Protein AF-A0A7R9QL16-F1 (afdb_monomer)

Radius of gyration: 16.03 Å; Cα contacts (8 Å, |Δi|>4): 62; chains: 1; bounding box: 36×35×38 Å

Solvent-accessible surface area (backbone atoms only — not comparable to full-atom values): 5647 Å² total; per-residue (Å²): 133,67,79,68,56,65,70,58,50,76,77,46,95,42,70,69,57,47,50,24,52,51,45,47,55,51,52,50,53,49,38,51,54,58,55,64,70,48,70,82,64,80,70,62,85,72,50,41,74,49,45,71,79,87,80,51,66,38,83,58,68,38,62,71,98,62,85,87,83,76,81,82,55,78,52,75,58,87,57,95,71,71,66,86,92,112

Foldseek 3Di:
DDPVLVVCVVVDPDPLLSVLVVVLVVQQVVLVVLLVVDDCPVPPPQWAGWHDPSFHTRSDTHHPPDDDDDDGDPSPDPDPCPDPPD

Nearest PDB structures (foldseek):
  3n7p-assembly1_A  TM=8.709E-01  e=3.717E-02  Homo sapiens
  5ii0-assembly1_A  TM=8.895E-01  e=7.622E-02  Homo sapiens
  5ii0-assembly2_B  TM=8.803E-01  e=9.897E-02  Homo sapiens
  6umg-assembly2_c  TM=8.338E-01  e=7.141E-02  Homo sapiens
  6pgq-assembly1_A  TM=6.989E-01  e=1.128E-01  Escherichia coli

Secondary structure (DSSP, 8-state):
--THHHHHHTTSSSHHHHHHHHHHHHHHHHHHHHHHHS------TTPBPPEE-SSSEE-SPBPTT-----PPPGGG--SS---S--

Organism: NCBI:txid334625

Sequence (86 aa):
MSNETSVISQTFISRTLIIKWQQCCTDAMHCCVESLQYSPSNGLEGMCPRTWDGWSCWANDGPPGTTMKQPCPKHIYWHQIVPPCR

Structure (mmCIF, N/CA/C/O backbone):
data_AF-A0A7R9QL16-F1
#
_entry.id   AF-A0A7R9QL16-F1
#
loop_
_atom_site.group_PDB
_atom_site.id
_atom_site.type_symbol
_atom_site.label_atom_id
_atom_site.label_alt_id
_atom_site.label_comp_id
_atom_site.label_asym_id
_atom_site.label_entity_id
_atom_site.label_seq_id
_atom_site.pdbx_PDB_ins_code
_atom_site.Cartn_x
_atom_site.Cartn_y
_atom_site.Cartn_z
_atom_site.occupancy
_atom_site.B_iso_or_equiv
_atom_site.auth_seq_id
_atom_site.auth_comp_id
_atom_site.auth_asym_id
_atom_site.auth_atom_id
_atom_site.pdbx_PDB_model_num
ATOM 1 N N . MET A 1 1 ? 5.205 8.677 16.182 1.00 47.66 1 MET A N 1
ATOM 2 C CA . MET A 1 1 ? 4.109 8.923 15.219 1.00 47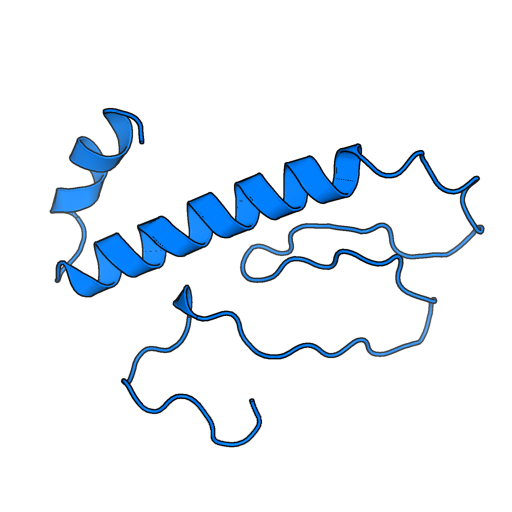.66 1 MET A CA 1
ATOM 3 C C . MET A 1 1 ? 3.527 10.283 15.546 1.00 47.66 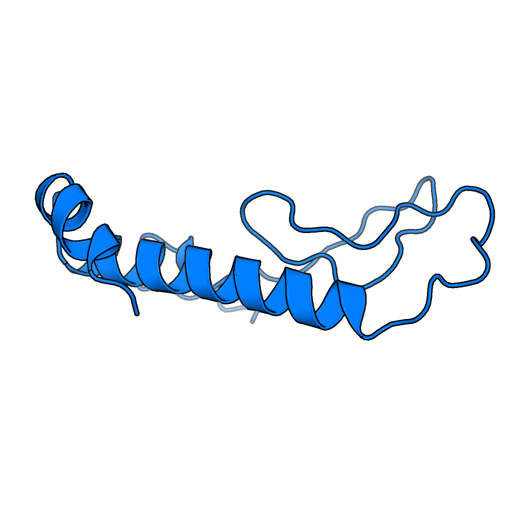1 MET A C 1
ATOM 5 O O . MET A 1 1 ? 3.284 10.545 16.716 1.00 47.66 1 MET A O 1
ATOM 9 N N . SER A 1 2 ? 3.494 11.176 14.563 1.00 53.44 2 SER A N 1
ATOM 10 C CA . SER A 1 2 ? 3.342 12.621 14.748 1.00 53.44 2 SER A CA 1
ATOM 11 C C . SER A 1 2 ? 1.960 13.028 15.267 1.00 53.44 2 SER A C 1
ATOM 13 O O . SER A 1 2 ? 0.956 12.345 15.058 1.00 53.44 2 SER A O 1
ATOM 15 N N . ASN A 1 3 ? 1.940 14.194 15.912 1.00 58.09 3 ASN A N 1
ATOM 16 C CA . ASN A 1 3 ? 0.781 14.897 16.467 1.00 58.09 3 ASN A CA 1
ATOM 17 C C . ASN A 1 3 ? -0.403 15.036 15.475 1.00 58.09 3 ASN A C 1
ATOM 19 O O . ASN A 1 3 ? -1.547 15.169 15.893 1.00 58.09 3 ASN A O 1
ATOM 23 N N . GLU A 1 4 ? -0.142 14.911 14.170 1.00 65.69 4 GLU A N 1
ATOM 24 C CA . GLU A 1 4 ? -1.104 14.987 13.058 1.00 65.69 4 GLU A CA 1
ATOM 25 C C . GLU A 1 4 ? -2.176 13.890 13.062 1.00 65.69 4 GLU A C 1
ATOM 27 O O . GLU A 1 4 ? -3.311 14.118 12.646 1.00 65.69 4 GLU A O 1
ATOM 32 N N . THR A 1 5 ? -1.866 12.687 13.566 1.00 73.38 5 THR A N 1
ATOM 33 C CA . THR A 1 5 ? -2.881 11.615 13.598 1.00 73.38 5 THR A CA 1
ATOM 34 C C . THR A 1 5 ? -4.026 11.966 14.550 1.00 73.38 5 THR A C 1
ATOM 36 O O . THR A 1 5 ? -5.156 11.530 14.342 1.00 73.38 5 THR A O 1
ATOM 39 N N . SER A 1 6 ? -3.758 12.770 15.586 1.00 78.06 6 SER A N 1
ATOM 40 C CA . SER A 1 6 ? -4.755 13.127 16.601 1.00 78.06 6 SER A CA 1
ATOM 41 C C . SER A 1 6 ? -5.940 13.900 16.014 1.00 78.06 6 SER A C 1
ATOM 43 O O . SER A 1 6 ? -7.077 13.647 16.411 1.00 78.06 6 SER A O 1
ATOM 45 N N . VAL A 1 7 ? -5.695 14.748 15.009 1.00 85.19 7 VAL A N 1
ATOM 46 C CA . VAL A 1 7 ? -6.717 15.576 14.354 1.00 85.19 7 VAL A CA 1
ATOM 47 C C . VAL A 1 7 ? -7.712 14.704 13.595 1.00 85.19 7 VAL A C 1
ATOM 49 O O . VAL A 1 7 ? -8.918 14.792 13.807 1.00 85.19 7 VAL A O 1
ATOM 52 N N . ILE A 1 8 ? -7.208 13.803 12.751 1.00 88.25 8 ILE A N 1
ATOM 53 C CA . ILE A 1 8 ? -8.063 12.927 11.942 1.00 88.25 8 ILE A CA 1
ATOM 54 C C . ILE A 1 8 ? -8.603 11.735 12.732 1.00 88.25 8 ILE A C 1
ATOM 56 O O . ILE A 1 8 ? -9.593 11.145 12.330 1.00 88.25 8 ILE A O 1
ATOM 60 N N . SER A 1 9 ? -8.003 11.377 13.871 1.00 89.38 9 SER A N 1
ATOM 61 C CA . SER A 1 9 ? -8.439 10.221 14.666 1.00 89.38 9 SER A CA 1
ATOM 62 C C . SER A 1 9 ? -9.920 10.282 15.058 1.00 89.38 9 SER A C 1
ATOM 64 O O . SER A 1 9 ? -10.585 9.250 15.105 1.00 89.38 9 SER A O 1
ATOM 66 N N . GLN A 1 10 ? -10.444 11.492 15.270 1.00 89.25 10 GLN A N 1
ATOM 67 C CA . GLN A 1 10 ? -11.830 11.738 15.667 1.00 89.25 10 GLN A CA 1
ATOM 68 C C . GLN A 1 10 ? -12.833 11.516 14.525 1.00 89.25 10 GLN A C 1
ATOM 70 O O . GLN A 1 10 ? -14.021 11.361 14.788 1.00 89.25 10 GLN A O 1
ATOM 75 N N . THR A 1 11 ? -12.382 11.480 13.265 1.00 91.62 11 THR A N 1
ATOM 76 C CA . THR A 1 11 ? -13.262 11.255 12.105 1.00 91.62 11 THR A CA 1
ATOM 77 C C . THR A 1 11 ? -13.537 9.771 11.854 1.00 91.62 11 THR A C 1
ATOM 79 O O . THR A 1 11 ? -14.439 9.423 11.092 1.00 91.62 11 THR A O 1
ATOM 82 N N . PHE A 1 12 ? -12.793 8.873 12.506 1.00 91.12 12 PHE A N 1
ATOM 83 C CA . PHE A 1 12 ? -12.973 7.434 12.369 1.00 91.12 12 PHE A CA 1
ATOM 84 C C . PHE A 1 12 ? -14.051 6.908 13.321 1.00 91.12 12 PHE A C 1
ATOM 86 O O . PHE A 1 12 ? -14.027 7.169 14.520 1.00 91.12 12 PHE A O 1
ATOM 93 N N . ILE A 1 13 ? -14.939 6.048 12.809 1.00 92.19 13 ILE A N 1
ATOM 94 C CA . ILE A 1 13 ? -16.025 5.438 13.601 1.00 92.19 13 ILE A CA 1
ATOM 95 C C . ILE A 1 13 ? -15.525 4.497 14.711 1.00 92.19 13 ILE A C 1
ATOM 97 O O . ILE A 1 13 ? -16.246 4.210 15.662 1.00 92.19 13 ILE A O 1
ATOM 101 N N . SER A 1 14 ? -14.305 3.963 14.590 1.00 90.75 14 SER A N 1
ATOM 102 C CA . SER A 1 14 ? -13.742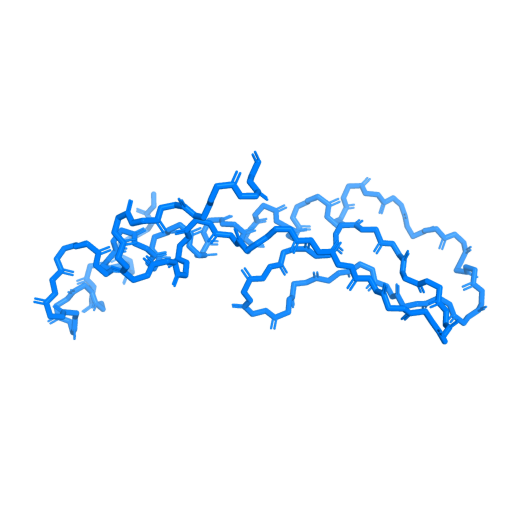 3.058 15.591 1.00 90.75 14 SER A CA 1
ATOM 103 C C . SER A 1 14 ? -12.222 3.109 15.642 1.00 90.75 14 SER A C 1
ATOM 105 O O . SER A 1 14 ? -11.541 3.359 14.644 1.00 90.75 14 SER A O 1
ATOM 107 N N . ARG A 1 15 ? -11.682 2.751 16.811 1.00 89.62 15 ARG A N 1
ATOM 108 C CA . ARG A 1 15 ? -10.237 2.647 17.041 1.00 89.62 15 ARG A CA 1
ATOM 109 C C . ARG A 1 15 ? -9.548 1.654 16.106 1.00 89.62 15 ARG A C 1
ATOM 111 O O . ARG A 1 15 ? -8.409 1.882 15.714 1.00 89.62 15 ARG A O 1
ATOM 118 N N . THR A 1 16 ? -10.231 0.582 15.708 1.00 89.31 16 THR A N 1
ATOM 119 C CA . THR A 1 16 ? -9.678 -0.401 14.768 1.00 89.31 16 THR A CA 1
ATOM 120 C C . THR A 1 16 ? -9.375 0.223 13.407 1.00 89.31 16 THR A C 1
ATOM 122 O O . THR A 1 16 ? -8.350 -0.102 12.813 1.00 89.31 16 THR A O 1
ATOM 125 N N . LEU A 1 17 ? -10.216 1.142 12.919 1.00 88.81 17 LEU A N 1
ATOM 126 C CA . LEU A 1 17 ? -9.940 1.841 11.660 1.00 88.81 17 LEU A CA 1
ATOM 127 C C . LEU A 1 17 ? -8.764 2.811 11.790 1.00 88.81 17 LEU A C 1
ATOM 129 O O . LEU A 1 17 ? -7.958 2.892 10.870 1.00 88.81 17 LEU A O 1
ATOM 133 N N . ILE A 1 18 ? -8.608 3.463 12.948 1.00 90.94 18 ILE A N 1
ATOM 134 C CA . ILE A 1 18 ? -7.438 4.309 13.233 1.00 90.94 18 ILE A CA 1
ATOM 135 C C . ILE A 1 18 ? -6.155 3.476 1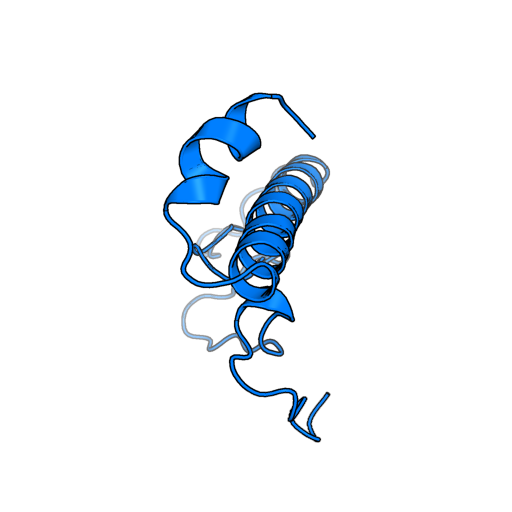3.168 1.00 90.94 18 ILE A C 1
ATOM 137 O O . ILE A 1 18 ? -5.186 3.901 12.553 1.00 90.94 18 ILE A O 1
ATOM 141 N N . ILE A 1 19 ? -6.147 2.275 13.755 1.00 90.31 19 ILE A N 1
ATOM 142 C CA . ILE A 1 19 ? -4.974 1.385 13.737 1.00 90.31 19 ILE A CA 1
ATOM 143 C C . ILE A 1 19 ? -4.654 0.920 12.312 1.00 90.31 19 ILE A C 1
ATOM 145 O O . ILE A 1 19 ? -3.489 0.879 11.928 1.00 90.31 19 ILE A O 1
ATOM 149 N N . LYS A 1 20 ? -5.672 0.585 11.514 1.00 91.12 20 LYS A N 1
ATOM 150 C CA . LYS A 1 20 ? -5.486 0.198 10.107 1.00 91.12 20 LYS A CA 1
ATOM 151 C C . LYS A 1 20 ? -4.941 1.350 9.270 1.00 91.12 20 LYS A C 1
ATOM 153 O O . LYS A 1 20 ? -4.006 1.155 8.505 1.00 91.12 20 LYS A O 1
ATOM 158 N N . TRP A 1 21 ? -5.472 2.553 9.457 1.00 90.88 21 TRP A N 1
ATOM 159 C CA . TRP A 1 21 ? -4.919 3.762 8.853 1.00 90.88 21 TRP A CA 1
ATOM 160 C C . TRP A 1 21 ? -3.454 3.976 9.271 1.00 90.88 21 TRP A C 1
ATOM 162 O O . TRP A 1 21 ? -2.585 4.130 8.420 1.00 90.88 21 TRP A O 1
ATOM 172 N N . GLN A 1 22 ? -3.200 3.846 10.578 1.00 92.06 22 GLN A N 1
ATOM 173 C CA . GLN A 1 22 ? -1.910 3.628 11.242 1.00 92.06 22 GLN A CA 1
ATOM 174 C C . GLN A 1 22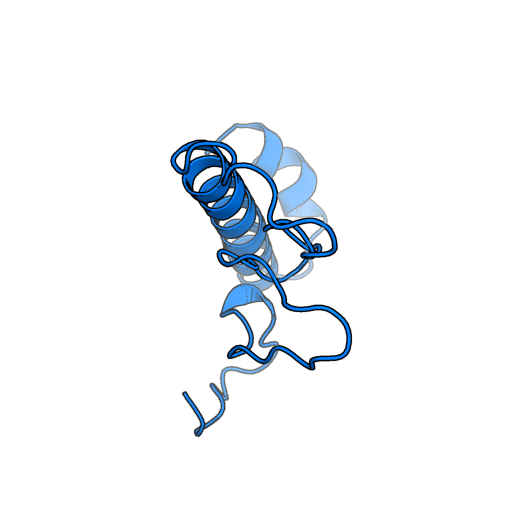 ? -0.915 2.856 10.372 1.00 92.06 22 GLN A C 1
ATOM 176 O O . GLN A 1 22 ? 0.106 3.355 9.896 1.00 92.06 22 GLN A O 1
ATOM 181 N N . GLN A 1 23 ? -1.287 1.597 10.177 1.00 93.12 23 GLN A N 1
ATOM 182 C CA . GLN A 1 23 ? -0.524 0.596 9.454 1.00 93.12 23 GLN A CA 1
ATOM 183 C C . GLN A 1 23 ? -0.350 0.957 7.980 1.00 93.12 23 GLN A C 1
ATOM 185 O O . GLN A 1 23 ? 0.764 0.863 7.491 1.00 93.12 23 GLN A O 1
ATOM 190 N N . CYS A 1 24 ? -1.396 1.430 7.296 1.00 94.31 24 CYS A N 1
ATOM 191 C CA . CYS A 1 24 ? -1.310 1.868 5.900 1.00 94.31 24 CYS A CA 1
ATOM 192 C C . CYS A 1 24 ? -0.242 2.956 5.711 1.00 94.31 24 CYS A C 1
ATOM 194 O O . CYS A 1 24 ? 0.633 2.831 4.856 1.00 94.31 24 CYS A O 1
ATOM 196 N N . CYS A 1 25 ? -0.25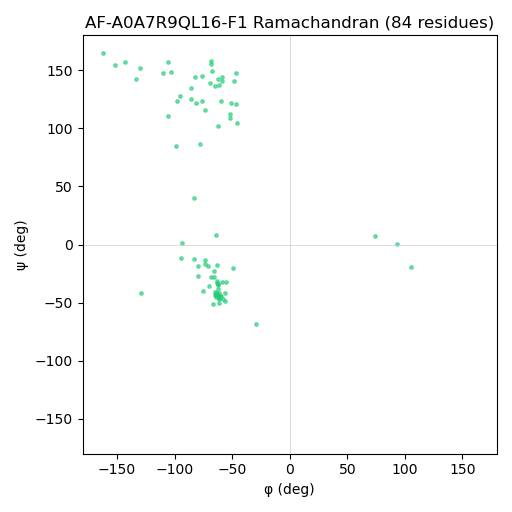1 3.993 6.554 1.00 93.38 25 CYS A N 1
ATOM 197 C CA . CYS A 1 25 ? 0.746 5.060 6.479 1.00 93.38 25 CYS A CA 1
ATOM 198 C C . CYS A 1 25 ? 2.164 4.548 6.763 1.00 93.38 25 CYS A C 1
ATOM 200 O O . CYS A 1 25 ? 3.109 4.948 6.085 1.00 93.38 25 CYS A O 1
ATOM 202 N N . THR A 1 26 ? 2.323 3.670 7.755 1.00 94.88 26 THR A N 1
ATOM 203 C CA . THR A 1 26 ? 3.622 3.059 8.062 1.00 94.88 26 THR A CA 1
ATOM 204 C C . THR A 1 26 ? 4.123 2.184 6.911 1.00 94.88 26 THR A C 1
ATOM 206 O O . THR A 1 26 ? 5.278 2.326 6.517 1.00 94.88 26 THR A O 1
ATOM 209 N N . ASP A 1 27 ? 3.261 1.350 6.330 1.00 95.88 27 ASP A N 1
ATOM 210 C CA . ASP A 1 27 ? 3.589 0.482 5.195 1.00 95.88 27 ASP A CA 1
ATOM 211 C C . ASP A 1 27 ? 4.011 1.319 3.971 1.00 95.88 27 ASP A C 1
ATOM 213 O O . ASP A 1 27 ? 5.015 1.012 3.327 1.00 95.88 27 ASP A O 1
ATOM 217 N N . ALA A 1 28 ? 3.323 2.434 3.699 1.00 95.5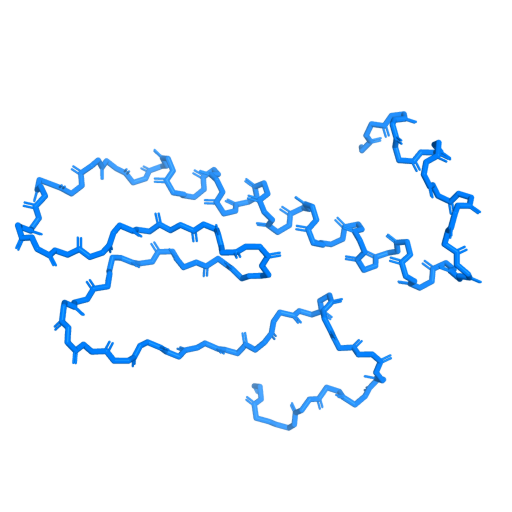0 28 ALA A N 1
ATOM 218 C CA . ALA A 1 28 ? 3.691 3.365 2.630 1.00 95.50 28 ALA A CA 1
ATOM 219 C C . ALA A 1 28 ? 5.074 4.004 2.856 1.00 95.50 28 ALA A C 1
ATOM 221 O O . ALA A 1 28 ? 5.890 4.085 1.935 1.00 95.50 28 ALA A O 1
ATOM 222 N N . MET A 1 29 ? 5.365 4.438 4.089 1.00 95.50 29 MET A N 1
ATOM 223 C CA . MET A 1 29 ? 6.679 4.991 4.437 1.00 95.50 29 MET A CA 1
ATOM 224 C C . MET A 1 29 ? 7.791 3.952 4.285 1.00 95.50 29 MET A C 1
ATOM 226 O O . MET A 1 29 ? 8.853 4.275 3.753 1.00 95.50 29 MET A O 1
ATOM 230 N N . HIS A 1 30 ? 7.552 2.715 4.721 1.00 95.06 30 HIS A N 1
ATOM 231 C CA . HIS A 1 30 ? 8.504 1.621 4.542 1.00 95.06 30 HIS A CA 1
ATOM 232 C C . HIS A 1 30 ? 8.764 1.357 3.059 1.00 95.06 30 HIS A C 1
ATOM 234 O O . HIS A 1 30 ? 9.922 1.323 2.652 1.00 95.06 30 HIS A O 1
ATOM 240 N N . CYS A 1 31 ? 7.710 1.294 2.242 1.00 95.25 31 CYS A N 1
ATOM 241 C CA . CYS A 1 31 ? 7.839 1.108 0.801 1.00 95.25 31 CYS A CA 1
ATOM 242 C C . CYS A 1 31 ? 8.709 2.184 0.142 1.00 95.25 31 CYS A C 1
ATOM 244 O O . CYS A 1 31 ? 9.547 1.883 -0.706 1.00 95.25 31 CYS A O 1
ATOM 246 N N . CYS A 1 32 ? 8.532 3.444 0.551 1.00 92.94 32 CYS A N 1
ATOM 247 C CA . CYS A 1 32 ? 9.339 4.559 0.067 1.00 92.94 32 CYS A CA 1
ATOM 248 C C . CYS A 1 32 ? 10.823 4.364 0.409 1.00 92.94 32 CYS A C 1
ATOM 250 O O . CYS A 1 32 ? 11.676 4.431 -0.473 1.00 92.94 32 CYS A O 1
ATOM 252 N N . VAL A 1 33 ? 11.130 4.063 1.674 1.00 93.06 33 VAL A N 1
ATOM 253 C CA . VAL A 1 33 ? 12.510 3.844 2.127 1.00 93.06 33 VAL A CA 1
ATOM 254 C C . VAL A 1 33 ? 13.152 2.666 1.395 1.00 93.06 33 VAL A C 1
ATOM 256 O O . VAL A 1 33 ? 14.261 2.807 0.886 1.00 93.06 33 VAL A O 1
ATOM 259 N N . GLU A 1 34 ? 12.457 1.534 1.294 1.00 90.38 34 GLU A N 1
ATOM 260 C CA . GLU A 1 34 ? 12.939 0.358 0.562 1.00 90.38 34 GLU A CA 1
ATOM 261 C C . GLU A 1 34 ? 13.185 0.687 -0.912 1.00 90.38 34 GLU A C 1
ATOM 263 O O . GLU A 1 34 ? 14.242 0.368 -1.452 1.00 90.38 34 GLU A O 1
ATOM 268 N N . SER A 1 35 ? 12.263 1.412 -1.549 1.00 87.44 35 SER A N 1
ATOM 269 C CA . SER A 1 35 ? 12.384 1.778 -2.961 1.00 87.44 35 SER A CA 1
ATOM 270 C C . SER A 1 35 ? 13.601 2.661 -3.249 1.00 87.44 35 SER A C 1
ATOM 272 O O . SER A 1 35 ? 14.206 2.530 -4.315 1.00 87.44 35 SER A O 1
ATOM 274 N N . LEU A 1 36 ? 13.968 3.530 -2.300 1.00 85.31 36 LEU A N 1
ATOM 275 C CA . LEU A 1 36 ? 15.119 4.434 -2.385 1.00 85.31 36 LEU A CA 1
ATOM 276 C C . LEU A 1 36 ? 16.459 3.752 -2.071 1.00 85.31 36 LEU A C 1
ATOM 278 O O . LEU A 1 36 ? 17.496 4.215 -2.542 1.00 85.31 36 LEU A O 1
ATOM 282 N N . GLN A 1 37 ? 16.462 2.680 -1.270 1.00 83.19 37 GLN A N 1
ATOM 283 C CA . GLN A 1 37 ? 17.688 1.9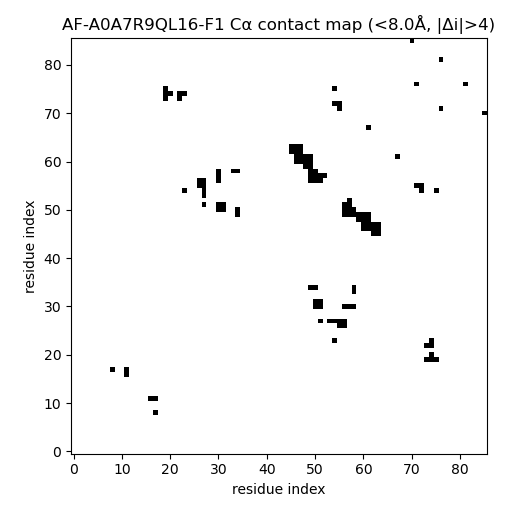46 -0.921 1.00 83.19 37 GLN A CA 1
ATOM 284 C C . GLN A 1 37 ? 18.285 1.192 -2.109 1.00 83.19 37 GLN A C 1
ATOM 286 O O . GLN A 1 37 ? 19.497 0.989 -2.176 1.00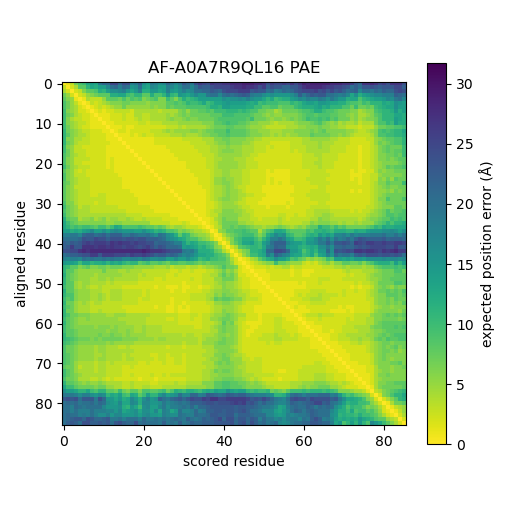 83.19 37 GLN A O 1
ATOM 291 N N . TYR A 1 38 ? 17.450 0.788 -3.059 1.00 73.19 38 TYR A N 1
ATOM 292 C CA . TYR A 1 38 ? 17.919 0.201 -4.299 1.00 73.19 38 TYR A CA 1
ATOM 293 C C . TYR A 1 38 ? 18.342 1.315 -5.253 1.00 73.19 38 TYR A C 1
ATOM 295 O O . TYR A 1 38 ? 17.524 2.153 -5.640 1.00 73.19 38 TYR A O 1
ATOM 303 N N . SER A 1 39 ? 19.608 1.287 -5.684 1.00 65.06 39 SER A N 1
ATOM 304 C CA . SER A 1 39 ? 20.081 2.116 -6.796 1.00 65.06 39 SER A CA 1
ATOM 305 C C . SER A 1 39 ? 19.096 2.014 -7.965 1.00 65.06 39 SER A C 1
ATOM 307 O O . SER A 1 39 ? 18.485 0.948 -8.126 1.00 65.06 39 SER A O 1
ATOM 309 N N . PRO A 1 40 ? 18.908 3.077 -8.772 1.00 61.97 40 PRO A N 1
ATOM 310 C CA . PRO A 1 40 ? 18.192 2.934 -10.027 1.00 61.97 40 PRO A CA 1
ATOM 311 C C . PRO A 1 40 ? 18.874 1.776 -10.749 1.00 61.97 40 PRO A C 1
ATOM 313 O O . PRO A 1 40 ? 20.048 1.869 -11.111 1.00 61.97 40 PRO A O 1
ATOM 316 N N . SER A 1 41 ? 18.177 0.640 -10.843 1.00 56.16 41 SER A N 1
ATOM 317 C CA . SER A 1 41 ? 18.529 -0.415 -11.777 1.00 56.16 41 SER A CA 1
ATOM 318 C C . SER A 1 41 ? 18.752 0.351 -13.069 1.00 56.16 41 SER A C 1
ATOM 320 O O . SER A 1 41 ? 17.880 1.137 -13.437 1.00 56.16 41 SER A O 1
ATOM 322 N N . ASN A 1 42 ? 19.952 0.276 -13.659 1.00 54.72 42 ASN A N 1
ATOM 323 C CA . ASN A 1 42 ? 20.194 0.845 -14.983 1.00 54.72 42 ASN A CA 1
ATOM 324 C C . ASN A 1 42 ? 19.015 0.396 -15.833 1.00 54.72 42 ASN A C 1
ATOM 326 O O . ASN A 1 42 ? 18.904 -0.807 -16.071 1.00 54.72 42 ASN A O 1
ATOM 330 N N . GLY A 1 43 ? 18.087 1.327 -16.090 1.00 55.81 43 GLY A N 1
ATOM 331 C CA . GLY A 1 43 ? 16.686 0.992 -16.303 1.00 55.81 43 GLY A CA 1
ATOM 332 C C . GLY A 1 43 ? 16.614 -0.081 -17.359 1.00 55.81 43 GLY A C 1
ATOM 333 O O . GLY A 1 43 ? 17.011 0.171 -18.494 1.00 55.81 43 GLY A O 1
ATOM 334 N N . LEU A 1 44 ? 16.195 -1.288 -16.972 1.00 64.12 44 LEU A N 1
ATOM 335 C CA . LEU A 1 44 ? 15.868 -2.300 -17.959 1.00 64.12 44 LEU A CA 1
ATOM 336 C C . LEU A 1 44 ? 14.706 -1.691 -18.735 1.00 64.12 44 LEU A C 1
ATOM 338 O O . LEU A 1 44 ? 13.602 -1.546 -18.209 1.00 64.12 44 LEU A O 1
ATOM 342 N N . GLU A 1 45 ? 15.029 -1.184 -19.921 1.00 74.12 45 GLU A N 1
ATOM 343 C CA . GLU A 1 45 ? 14.149 -0.374 -20.745 1.00 74.12 45 GLU A CA 1
ATOM 344 C C . GLU A 1 45 ? 12.809 -1.103 -20.898 1.00 74.12 45 GLU A C 1
ATOM 346 O O . GLU A 1 45 ? 12.757 -2.261 -21.312 1.00 74.12 45 GLU A O 1
ATOM 351 N N . GLY A 1 46 ? 11.722 -0.452 -20.476 1.00 82.12 46 GLY A N 1
ATOM 352 C CA . GLY A 1 46 ? 10.377 -1.028 -20.513 1.00 82.12 46 GLY A CA 1
ATOM 353 C C . GLY A 1 46 ? 9.897 -1.738 -19.241 1.00 82.12 46 GLY A C 1
ATOM 354 O O . GLY A 1 46 ? 8.763 -2.213 -19.238 1.00 82.12 46 GLY A O 1
ATOM 355 N N . MET A 1 47 ? 10.680 -1.799 -18.158 1.00 89.50 47 MET A N 1
ATOM 356 C CA . MET A 1 47 ? 10.176 -2.265 -16.857 1.00 89.50 47 MET A CA 1
ATOM 357 C C . MET A 1 47 ? 9.315 -1.213 -16.144 1.00 89.50 47 MET A C 1
ATOM 359 O O . MET A 1 47 ? 9.589 -0.013 -16.192 1.00 89.50 47 MET A O 1
ATOM 363 N N . CYS A 1 48 ? 8.286 -1.675 -15.434 1.00 89.25 48 CYS A N 1
ATOM 364 C CA . CYS A 1 48 ? 7.517 -0.854 -14.506 1.00 89.25 48 CYS A CA 1
ATOM 365 C C . CYS A 1 48 ? 8.331 -0.655 -13.219 1.00 89.25 48 CYS A C 1
ATOM 367 O O . CYS A 1 48 ? 8.704 -1.653 -12.601 1.00 89.25 48 CYS A O 1
ATOM 369 N N . PRO A 1 49 ? 8.602 0.585 -12.788 1.00 88.44 49 PRO A N 1
ATOM 370 C CA . PRO A 1 49 ? 9.382 0.819 -11.584 1.00 88.44 49 PRO A CA 1
ATOM 371 C C . PRO A 1 49 ? 8.621 0.371 -10.335 1.00 88.44 49 PRO A C 1
ATOM 373 O O . PRO A 1 49 ? 7.391 0.472 -10.268 1.00 88.44 49 PRO A O 1
ATOM 376 N N . ARG A 1 50 ? 9.374 -0.058 -9.322 1.00 90.50 50 ARG A N 1
ATOM 377 C CA . ARG A 1 50 ? 8.866 -0.233 -7.955 1.00 90.50 50 ARG A CA 1
ATOM 378 C C . ARG A 1 50 ? 8.084 0.997 -7.472 1.00 90.50 50 ARG A C 1
ATOM 380 O O . ARG A 1 50 ? 8.461 2.135 -7.761 1.00 90.50 50 ARG A O 1
ATOM 387 N N . THR A 1 51 ? 6.987 0.786 -6.748 1.00 91.56 51 THR A N 1
ATOM 388 C CA . THR A 1 51 ? 6.098 1.884 -6.334 1.00 91.56 51 THR A CA 1
ATOM 389 C C . THR A 1 51 ? 5.171 1.510 -5.176 1.00 91.56 51 THR A C 1
ATOM 391 O O . THR A 1 51 ? 4.953 0.335 -4.877 1.00 91.56 51 THR A O 1
ATOM 394 N N . TRP A 1 52 ? 4.580 2.529 -4.554 1.00 96.00 52 TRP A N 1
ATOM 395 C CA . TRP A 1 52 ? 3.424 2.403 -3.672 1.00 96.00 52 TRP A CA 1
ATOM 396 C C . TRP A 1 52 ? 2.150 2.725 -4.459 1.00 96.00 52 TRP A C 1
ATOM 398 O O . TRP A 1 52 ? 2.028 3.817 -5.012 1.00 96.00 52 TRP A O 1
ATOM 408 N N . ASP A 1 53 ? 1.191 1.799 -4.499 1.00 94.19 53 ASP A N 1
ATOM 409 C CA . ASP A 1 53 ? -0.031 1.957 -5.308 1.00 94.19 53 ASP A CA 1
ATOM 410 C C . ASP A 1 53 ? -1.228 2.559 -4.548 1.00 94.19 53 ASP A C 1
ATOM 412 O O . ASP A 1 53 ? -2.308 2.726 -5.112 1.00 94.19 53 ASP A O 1
ATOM 416 N N . GLY A 1 54 ? -1.044 2.898 -3.269 1.00 93.75 54 GLY A N 1
ATOM 417 C CA . GLY A 1 54 ? -2.111 3.359 -2.380 1.00 93.75 54 GLY A CA 1
ATOM 418 C C . GLY A 1 54 ? -2.565 2.312 -1.363 1.00 93.75 54 GLY A C 1
ATOM 419 O O . GLY A 1 54 ? -3.126 2.699 -0.337 1.00 93.75 54 GLY A O 1
ATOM 420 N N . TRP A 1 55 ? -2.283 1.027 -1.595 1.00 92.69 55 TRP A N 1
ATOM 421 C CA . TRP A 1 55 ? -2.588 -0.072 -0.672 1.00 92.69 55 TRP A CA 1
ATOM 422 C C . TRP A 1 55 ? -1.387 -0.968 -0.384 1.00 92.69 55 TRP A C 1
ATOM 424 O O . TRP A 1 55 ? -1.204 -1.383 0.754 1.00 92.69 55 TRP A O 1
ATOM 434 N N . SER A 1 56 ? -0.588 -1.307 -1.391 1.00 95.44 56 SER A N 1
ATOM 435 C CA . SER A 1 56 ? 0.494 -2.284 -1.287 1.00 95.44 56 SER A CA 1
ATOM 436 C C . SER A 1 56 ? 1.800 -1.738 -1.846 1.00 95.44 56 SER A C 1
ATOM 438 O O . SER A 1 56 ? 1.831 -0.908 -2.757 1.00 95.44 56 SER A O 1
ATOM 440 N N . CYS A 1 57 ? 2.903 -2.247 -1.301 1.00 95.25 57 CYS A N 1
ATOM 441 C CA . CYS A 1 57 ? 4.221 -1.959 -1.832 1.00 95.25 57 CYS A CA 1
ATOM 442 C C . CYS A 1 57 ? 4.562 -2.933 -2.956 1.00 95.25 57 CYS A C 1
ATOM 444 O O . CYS A 1 57 ? 4.551 -4.149 -2.762 1.00 95.25 57 CYS A O 1
ATOM 446 N N . TRP A 1 58 ? 4.909 -2.411 -4.123 1.00 94.31 58 TRP A N 1
ATOM 447 C CA . TRP A 1 58 ? 5.497 -3.180 -5.211 1.00 94.31 58 TRP A CA 1
ATOM 448 C C . TRP A 1 58 ? 7.003 -2.966 -5.174 1.00 94.31 58 TRP A C 1
ATOM 450 O O . TRP A 1 58 ? 7.518 -2.077 -5.838 1.00 94.31 58 TRP A O 1
ATOM 460 N N . ALA A 1 59 ? 7.697 -3.754 -4.351 1.00 90.12 59 ALA A N 1
ATOM 461 C CA . ALA A 1 59 ? 9.126 -3.570 -4.081 1.00 90.12 59 ALA A CA 1
ATOM 462 C C . ALA A 1 59 ? 10.042 -3.940 -5.266 1.00 90.12 59 ALA A C 1
ATOM 464 O O . ALA A 1 59 ? 11.194 -3.516 -5.311 1.00 90.12 59 ALA A O 1
ATOM 465 N N . ASN A 1 60 ? 9.532 -4.718 -6.225 1.00 89.12 60 ASN A N 1
ATOM 466 C CA . ASN A 1 60 ? 10.285 -5.197 -7.382 1.00 89.12 60 ASN A CA 1
ATOM 467 C C . ASN A 1 60 ? 9.807 -4.519 -8.665 1.00 89.12 60 ASN A C 1
ATOM 469 O O . ASN A 1 60 ? 8.611 -4.268 -8.821 1.00 89.12 60 ASN A O 1
ATOM 473 N N . ASP A 1 61 ? 10.735 -4.312 -9.599 1.00 89.94 61 ASP A N 1
ATOM 474 C CA . ASP A 1 61 ? 10.406 -3.840 -10.941 1.00 89.94 61 ASP A CA 1
ATOM 475 C C . ASP A 1 61 ? 9.563 -4.899 -11.682 1.00 89.94 61 ASP A C 1
ATOM 477 O O . ASP A 1 61 ? 9.823 -6.106 -11.610 1.00 89.94 61 ASP A O 1
ATOM 481 N N . GLY A 1 62 ? 8.518 -4.445 -12.370 1.00 91.25 62 GLY A N 1
ATOM 482 C CA . GLY A 1 62 ? 7.548 -5.288 -13.061 1.00 91.25 62 GLY A CA 1
ATOM 483 C C . GLY A 1 62 ? 7.883 -5.478 -14.542 1.00 91.25 62 GLY A C 1
ATOM 484 O O . GLY A 1 62 ? 8.042 -4.485 -15.254 1.00 91.25 62 GLY A O 1
ATOM 485 N N . PRO A 1 63 ? 7.946 -6.717 -15.061 1.00 91.50 63 PRO A N 1
ATOM 486 C CA . PRO A 1 63 ? 8.125 -6.940 -16.491 1.00 91.50 63 PRO A CA 1
ATOM 487 C C . PRO A 1 63 ? 6.880 -6.515 -17.294 1.00 91.50 63 PRO A C 1
ATOM 489 O O . PRO A 1 63 ? 5.752 -6.832 -16.888 1.00 91.50 63 PRO A O 1
ATOM 492 N N . PRO A 1 64 ? 7.047 -5.866 -18.459 1.00 91.75 64 PRO A N 1
ATOM 493 C CA . PRO A 1 64 ? 5.922 -5.454 -19.290 1.00 91.75 64 PRO A CA 1
ATOM 494 C C . PRO A 1 64 ? 5.119 -6.667 -19.776 1.00 91.75 64 PRO A C 1
ATOM 496 O O . PRO A 1 64 ? 5.668 -7.725 -20.079 1.00 91.75 64 PRO A O 1
ATOM 499 N N . GLY A 1 65 ? 3.794 -6.517 -19.840 1.00 93.88 65 GLY A N 1
ATOM 500 C CA . GLY A 1 65 ? 2.885 -7.580 -20.288 1.00 93.88 65 GLY A CA 1
ATOM 501 C C . GLY A 1 65 ? 2.672 -8.718 -19.283 1.00 93.88 65 GLY A C 1
ATOM 502 O O . GLY A 1 65 ? 2.016 -9.703 -19.618 1.00 93.88 65 GLY A O 1
ATOM 503 N N . THR A 1 66 ? 3.190 -8.601 -18.056 1.00 94.81 66 THR A N 1
ATOM 504 C CA . THR A 1 66 ? 2.996 -9.607 -17.002 1.00 94.81 66 THR A CA 1
ATOM 505 C C . THR A 1 66 ? 2.012 -9.140 -15.931 1.00 94.81 66 THR A C 1
ATOM 507 O O . THR A 1 66 ? 1.776 -7.949 -15.744 1.00 94.81 66 THR A O 1
ATOM 510 N N . THR A 1 67 ? 1.407 -10.093 -15.217 1.00 95.50 67 THR A N 1
ATOM 511 C CA . THR A 1 67 ? 0.560 -9.811 -14.051 1.00 95.50 67 THR A CA 1
ATOM 512 C C . THR A 1 67 ? 1.304 -10.187 -12.783 1.00 95.50 67 THR A C 1
ATOM 514 O O . THR A 1 67 ? 1.491 -11.370 -12.493 1.00 95.50 67 THR A O 1
ATOM 517 N N . MET A 1 68 ? 1.682 -9.182 -12.000 1.00 94.56 68 MET A N 1
ATOM 518 C CA . MET A 1 68 ? 2.236 -9.399 -10.671 1.00 94.56 68 MET A CA 1
ATOM 519 C C . MET A 1 68 ? 1.109 -9.608 -9.657 1.00 94.56 68 MET A C 1
ATOM 521 O O . MET A 1 68 ? 0.035 -9.014 -9.755 1.00 94.56 68 MET A O 1
ATOM 525 N N . LYS A 1 69 ? 1.345 -10.480 -8.676 1.00 93.81 69 LYS A N 1
ATOM 526 C CA . LYS A 1 69 ? 0.403 -10.774 -7.592 1.00 93.81 69 LYS A CA 1
ATOM 527 C C . LYS A 1 69 ? 1.154 -10.756 -6.273 1.00 93.81 69 LYS A C 1
ATOM 529 O O . LYS A 1 69 ? 2.279 -11.243 -6.202 1.00 93.81 69 LYS A O 1
ATOM 534 N N . GLN A 1 70 ? 0.510 -10.244 -5.235 1.00 91.69 70 GLN A N 1
ATOM 535 C CA . GLN A 1 70 ? 1.001 -10.317 -3.867 1.00 91.69 70 GLN A CA 1
ATOM 536 C C . GLN A 1 70 ? -0.170 -10.514 -2.898 1.00 91.69 70 GLN A C 1
ATOM 538 O O . GLN A 1 70 ? -1.312 -10.193 -3.245 1.00 91.69 70 GLN A O 1
ATOM 543 N N . PRO A 1 71 ? 0.076 -11.059 -1.696 1.00 90.19 71 PRO A N 1
ATOM 544 C CA . PRO A 1 71 ? -0.938 -11.115 -0.657 1.00 90.19 71 PRO A CA 1
ATOM 545 C C . PRO A 1 71 ? -1.436 -9.717 -0.294 1.00 90.19 71 PRO A C 1
ATOM 547 O O . PRO A 1 71 ? -0.666 -8.763 -0.223 1.00 90.19 71 PRO A O 1
ATOM 550 N N . CYS A 1 72 ? -2.726 -9.614 0.012 1.00 88.50 72 CYS A N 1
ATOM 551 C CA . CYS A 1 72 ? -3.304 -8.373 0.502 1.00 88.50 72 CYS A CA 1
ATOM 552 C C . CYS A 1 72 ? -2.656 -7.957 1.845 1.00 88.50 72 CYS A C 1
ATOM 554 O O . CYS A 1 72 ? -2.459 -8.811 2.729 1.00 88.50 72 CYS A O 1
ATOM 556 N N . PRO A 1 73 ? -2.339 -6.663 2.026 1.00 90.94 73 PRO A N 1
ATOM 557 C CA . PRO A 1 73 ? -1.716 -6.143 3.235 1.00 90.94 73 PRO A CA 1
ATOM 558 C C . PRO A 1 73 ? -2.679 -6.214 4.423 1.00 90.94 73 PRO A C 1
ATOM 560 O O . PRO A 1 73 ? -3.899 -6.282 4.280 1.00 90.94 73 PRO A O 1
ATOM 563 N N . LYS A 1 74 ? -2.140 -6.212 5.645 1.00 87.56 74 LYS A N 1
ATOM 564 C CA . LYS A 1 74 ? -2.953 -6.442 6.853 1.00 87.56 74 LYS A CA 1
ATOM 565 C C . LYS A 1 74 ? -4.015 -5.361 7.074 1.00 87.56 74 LYS A C 1
ATOM 567 O O . LYS A 1 74 ? -5.094 -5.658 7.583 1.00 87.56 74 LYS A O 1
ATOM 572 N N . HIS A 1 75 ? -3.710 -4.125 6.693 1.00 90.75 75 HIS A N 1
ATOM 573 C CA . HIS A 1 75 ? -4.532 -2.965 7.007 1.00 90.75 75 HIS A CA 1
ATOM 574 C C . HIS A 1 75 ? -5.836 -2.875 6.192 1.00 90.75 75 HIS A C 1
ATOM 576 O O . HIS A 1 75 ? -6.733 -2.132 6.588 1.00 90.75 75 HIS A O 1
ATOM 582 N N . ILE A 1 76 ? -5.998 -3.656 5.114 1.00 88.69 76 ILE A N 1
ATOM 583 C CA . ILE A 1 76 ? -7.222 -3.636 4.289 1.00 88.69 76 ILE A CA 1
ATOM 584 C C . ILE A 1 76 ? -8.266 -4.691 4.681 1.00 88.69 76 ILE A C 1
ATOM 586 O O . ILE A 1 76 ? -9.417 -4.612 4.253 1.00 88.69 76 ILE A O 1
ATOM 590 N N . TYR A 1 77 ? -7.924 -5.665 5.529 1.00 85.31 77 TYR A N 1
ATOM 591 C CA . TYR A 1 77 ? -8.886 -6.693 5.935 1.00 85.31 77 TYR A CA 1
ATOM 592 C C . TYR A 1 77 ? -9.917 -6.135 6.904 1.00 85.31 77 TYR A C 1
ATOM 594 O O . TYR A 1 77 ? -9.582 -5.753 8.023 1.00 85.31 77 TYR A O 1
ATOM 602 N N . TRP A 1 78 ? -11.189 -6.105 6.506 1.00 71.50 78 TRP A N 1
ATOM 603 C CA . TRP A 1 78 ? -12.263 -5.552 7.334 1.00 71.50 78 TRP A CA 1
ATOM 604 C C . TRP A 1 78 ? -12.680 -6.480 8.482 1.00 71.50 78 TRP A C 1
ATOM 606 O O . TRP A 1 78 ? -12.866 -6.015 9.606 1.00 71.50 78 TRP A O 1
ATOM 616 N N . HIS A 1 79 ? -12.740 -7.784 8.215 1.00 65.25 79 HIS A N 1
ATOM 617 C CA . HIS A 1 79 ? -13.100 -8.828 9.172 1.00 65.25 79 HIS A CA 1
ATOM 618 C C . HIS A 1 79 ? -11.836 -9.556 9.644 1.00 65.25 79 HIS A C 1
ATOM 620 O O . HIS A 1 79 ? -10.898 -9.709 8.867 1.00 65.25 79 HIS A O 1
ATOM 626 N N . GLN A 1 80 ? -11.803 -10.043 10.890 1.00 55.16 80 GLN A N 1
ATOM 627 C CA . GLN A 1 80 ? -10.666 -10.807 11.446 1.00 55.16 80 GLN A CA 1
ATOM 628 C C . GLN A 1 80 ? -10.402 -12.156 10.745 1.00 55.16 80 GLN A C 1
ATOM 630 O O . GLN A 1 80 ? -9.566 -12.937 11.191 1.00 55.16 80 GLN A O 1
ATOM 635 N N . ILE A 1 81 ? -11.088 -12.433 9.637 1.00 60.34 81 ILE A N 1
ATOM 636 C CA . ILE A 1 81 ? -10.801 -13.561 8.764 1.00 60.34 81 ILE A CA 1
ATOM 637 C C . ILE A 1 81 ? -9.589 -13.166 7.921 1.00 60.34 81 ILE A C 1
ATOM 639 O O . ILE A 1 81 ? -9.713 -12.622 6.824 1.00 60.34 81 ILE A O 1
ATOM 643 N N . VAL A 1 82 ? -8.399 -13.406 8.468 1.00 61.09 82 VAL A N 1
ATOM 644 C CA . VAL A 1 82 ? -7.188 -13.478 7.650 1.00 61.09 82 VAL A CA 1
ATOM 645 C C . VAL A 1 82 ? -7.419 -14.615 6.648 1.00 61.09 82 VAL A C 1
ATOM 647 O O . VAL A 1 82 ? -7.736 -15.724 7.084 1.00 61.09 82 VAL A O 1
ATOM 650 N N . PRO A 1 83 ? -7.330 -14.375 5.328 1.00 62.75 83 PRO A N 1
ATOM 651 C CA . PRO A 1 83 ? -7.548 -15.429 4.354 1.00 62.75 83 PRO A CA 1
ATOM 652 C C . PRO A 1 83 ? -6.555 -16.571 4.593 1.00 62.75 83 PRO A C 1
ATOM 654 O O . PRO A 1 83 ? -5.387 -16.297 4.872 1.00 62.75 83 PRO A O 1
ATOM 657 N N . PRO A 1 84 ? -6.982 -17.835 4.446 1.00 61.25 84 PRO A N 1
ATOM 658 C CA . PRO A 1 84 ? -6.116 -18.993 4.666 1.00 61.25 84 PRO A CA 1
ATOM 659 C C . PRO A 1 84 ? -4.932 -19.058 3.690 1.00 61.25 84 PRO A C 1
ATOM 661 O O . PRO A 1 84 ? -3.956 -19.741 3.967 1.00 61.25 84 PRO A O 1
ATOM 664 N N . CYS A 1 85 ? -4.988 -18.337 2.567 1.00 59.41 85 CYS A N 1
ATOM 665 C CA . CYS A 1 85 ? -3.940 -18.318 1.544 1.00 59.41 85 CYS A CA 1
ATOM 666 C C . CYS A 1 85 ? -2.796 -17.341 1.871 1.00 59.41 85 CYS A C 1
ATOM 668 O O . CYS A 1 85 ? -2.331 -16.626 0.981 1.00 59.41 85 CYS A O 1
ATOM 670 N N . ARG A 1 86 ? -2.390 -17.267 3.141 1.00 55.69 86 ARG A N 1
ATOM 671 C CA . ARG A 1 86 ? -1.268 -16.440 3.586 1.00 55.69 86 ARG A CA 1
ATOM 672 C C . ARG A 1 86 ? -0.056 -17.290 3.918 1.00 55.69 86 ARG A C 1
ATOM 674 O O . ARG A 1 86 ? -0.247 -18.346 4.555 1.00 55.69 86 ARG A O 1
#

pLDDT: mean 83.52, std 13.64, range [47.66, 96.0]

InterPro domains:
  IPR001879 GPCR, family 2, extracellular hormone receptor domain [PF02793] (47-80)
  IPR001879 GPCR, family 2, extracellular hormone receptor domain [PS50227] (31-86)
  IPR036445 GPCR family 2, extracellular hormone receptor domain superfamily [G3DSA:4.10.1240.10] (5-83)
  IPR036445 GPCR family 2, extracellular hormone receptor domain superfamily [SSF111418] (21-80)

Mean predicted aligned error: 7.24 Å